Protein AF-A0A946FWG5-F1 (afdb_monomer_lite)

Radius of gyration: 15.07 Å; chains: 1; bounding box: 50×34×35 Å

Foldseek 3Di:
DDDPPPPPPPDVPVPDPLQAPDPAAAEDDDLVSCLVPVLVVVLVLLVVCVVDVPSVVVCQVCVQVSNVVSRYHDDPQKDWHWDDDPPDFIKIWIWGHDDPDTDTSDIHTDDDDDDD

Secondary structure (DSSP, 8-state):
------------GGG-----SSSS-EE--SHHHHHHHHHHHHHHHHHHHHH-HHHHHHHHH-HHHHHHHTTEE--TTEEEEEE--TTSPPEEEEEEEETTEEEEEEEEE-------

pLDDT: mean 76.87, std 16.0, range [36.38, 91.62]

Structure (mmCIF, N/CA/C/O backbone):
data_AF-A0A946FWG5-F1
#
_entry.id   AF-A0A946FWG5-F1
#
loop_
_atom_site.group_PDB
_atom_site.id
_atom_site.type_symbol
_atom_site.label_atom_id
_atom_site.label_alt_id
_atom_site.label_comp_id
_atom_site.label_asym_id
_atom_site.label_entity_id
_atom_site.label_seq_id
_atom_site.pdbx_PDB_ins_code
_atom_site.Cartn_x
_atom_site.Cartn_y
_atom_site.Cartn_z
_atom_site.occupancy
_atom_site.B_iso_or_equiv
_atom_site.auth_seq_id
_atom_site.auth_comp_id
_atom_site.auth_asym_id
_atom_site.auth_atom_id
_atom_site.pdbx_PDB_model_num
ATOM 1 N N . MET A 1 1 ? -20.289 18.379 -19.337 1.00 46.38 1 MET A N 1
ATOM 2 C CA . MET A 1 1 ? -20.149 17.298 -18.335 1.00 46.38 1 MET A CA 1
ATOM 3 C C . MET A 1 1 ? -19.808 15.998 -19.049 1.00 46.38 1 MET A C 1
ATOM 5 O O . MET A 1 1 ? -20.660 15.484 -19.756 1.00 46.38 1 MET A O 1
ATOM 9 N N . ARG A 1 2 ? -18.582 15.483 -18.923 1.00 36.38 2 ARG A N 1
ATOM 10 C CA . ARG A 1 2 ? -18.234 14.117 -19.351 1.00 36.38 2 ARG A CA 1
ATOM 11 C C . ARG A 1 2 ? -17.236 13.554 -18.344 1.00 36.38 2 ARG A C 1
ATOM 13 O O . ARG A 1 2 ? -16.058 13.889 -18.383 1.00 36.38 2 ARG A O 1
ATOM 20 N N . GLY A 1 3 ? -17.749 12.781 -17.389 1.00 36.81 3 GLY A N 1
ATOM 21 C CA . GLY A 1 3 ? -16.931 12.028 -16.446 1.00 36.81 3 GLY A CA 1
ATOM 22 C C . GLY A 1 3 ? -16.179 10.935 -17.196 1.00 36.81 3 GLY A C 1
ATOM 23 O O . GLY A 1 3 ? -16.795 10.117 -17.877 1.00 36.81 3 GLY A O 1
ATOM 24 N N . LEU A 1 4 ? -14.850 10.940 -17.099 1.00 40.25 4 LEU A N 1
ATOM 25 C CA . LEU A 1 4 ? -14.021 9.835 -17.564 1.00 40.25 4 LEU A CA 1
ATOM 26 C C . LEU A 1 4 ? -14.230 8.652 -16.615 1.00 40.25 4 LEU A C 1
ATOM 28 O O . LEU A 1 4 ? -13.626 8.574 -15.547 1.00 40.25 4 LEU A O 1
ATOM 32 N N . THR A 1 5 ? -15.095 7.720 -16.998 1.00 47.22 5 THR A N 1
ATOM 33 C CA . THR A 1 5 ? -15.208 6.424 -16.331 1.00 47.22 5 THR A CA 1
ATOM 34 C C . THR A 1 5 ? -13.955 5.613 -16.669 1.00 47.22 5 THR A C 1
ATOM 36 O O . THR A 1 5 ? -13.817 5.092 -17.778 1.00 47.22 5 THR A O 1
ATOM 39 N N . LYS A 1 6 ? -13.002 5.537 -15.732 1.00 46.19 6 LYS A N 1
ATOM 40 C CA . LYS A 1 6 ? -11.810 4.685 -15.845 1.00 46.19 6 LYS A CA 1
ATOM 41 C C . LYS A 1 6 ? -12.286 3.227 -15.889 1.00 46.19 6 LYS A C 1
ATOM 43 O O . LYS A 1 6 ? -12.682 2.662 -14.873 1.00 46.19 6 LYS A O 1
ATOM 48 N N . LYS A 1 7 ? -12.341 2.648 -17.093 1.00 41.59 7 LYS A N 1
ATOM 49 C CA . LYS A 1 7 ? -12.684 1.239 -17.333 1.00 41.59 7 LYS A CA 1
ATOM 50 C C . LYS A 1 7 ? -11.752 0.373 -16.476 1.00 41.59 7 LYS A C 1
ATOM 52 O O . LYS A 1 7 ? -10.555 0.336 -16.752 1.00 41.59 7 LYS A O 1
ATOM 57 N N . LYS A 1 8 ? -12.299 -0.313 -15.464 1.00 44.75 8 LYS A N 1
ATOM 58 C CA . LYS A 1 8 ? -11.621 -1.396 -14.738 1.00 44.75 8 LYS A CA 1
ATOM 59 C C . LYS A 1 8 ? -11.189 -2.434 -15.771 1.00 44.75 8 LYS A C 1
ATOM 61 O O . LYS A 1 8 ? -12.018 -3.186 -16.284 1.00 44.75 8 LYS A O 1
ATOM 66 N N . LYS A 1 9 ? -9.909 -2.423 -16.139 1.00 45.25 9 LYS A N 1
ATOM 67 C CA . LYS A 1 9 ? -9.325 -3.477 -16.958 1.00 45.25 9 LYS A CA 1
ATOM 68 C C . LYS A 1 9 ? -9.222 -4.702 -16.057 1.00 45.25 9 LYS A C 1
ATOM 70 O O . LYS A 1 9 ? -8.386 -4.748 -15.164 1.00 45.25 9 LYS A O 1
ATOM 75 N N . ASN A 1 10 ? -10.111 -5.661 -16.283 1.00 43.94 10 ASN A N 1
ATOM 76 C CA . ASN A 1 10 ? -10.037 -7.006 -15.728 1.00 43.94 10 ASN A CA 1
ATOM 77 C C . ASN A 1 10 ? -8.878 -7.730 -16.444 1.00 43.94 10 ASN A C 1
ATOM 79 O O . ASN A 1 10 ? -9.082 -8.539 -17.342 1.00 43.94 10 ASN A O 1
ATOM 83 N N . ILE A 1 11 ? -7.646 -7.286 -16.178 1.00 46.56 11 ILE A N 1
ATOM 84 C CA . ILE A 1 11 ? -6.441 -7.989 -16.612 1.00 46.56 11 ILE A CA 1
ATOM 85 C C . ILE A 1 11 ? -6.360 -9.195 -15.694 1.00 46.56 11 ILE A C 1
ATOM 87 O O . ILE A 1 11 ? -6.465 -9.041 -14.482 1.00 46.56 11 ILE A O 1
ATOM 91 N N . ALA A 1 12 ? -6.240 -10.386 -16.271 1.00 44.59 12 ALA A N 1
ATOM 92 C CA . ALA A 1 12 ? -6.019 -11.612 -15.530 1.00 44.59 12 ALA A CA 1
ATOM 93 C C . ALA A 1 12 ? -4.722 -11.469 -14.721 1.00 44.59 12 ALA A C 1
ATOM 95 O O . ALA A 1 12 ? -3.627 -11.740 -15.199 1.00 44.59 12 ALA A O 1
ATOM 96 N N . LEU A 1 13 ? -4.852 -11.001 -13.483 1.00 50.28 13 LEU A N 1
ATOM 97 C CA . LEU A 1 13 ? -3.769 -10.845 -12.519 1.00 50.28 13 LEU A CA 1
ATOM 98 C C . LEU A 1 13 ? -3.290 -12.220 -11.985 1.00 50.28 13 LEU A C 1
ATOM 100 O O . LEU A 1 13 ? -2.619 -12.282 -10.964 1.00 50.28 13 LEU A O 1
ATOM 104 N N . LEU A 1 14 ? -3.699 -13.330 -12.607 1.00 46.06 14 LEU A N 1
ATOM 105 C CA . LEU A 1 14 ? -3.503 -14.701 -12.120 1.00 46.06 14 LEU A CA 1
ATOM 106 C C . LEU A 1 14 ? -2.092 -15.249 -12.389 1.00 46.06 14 LEU A C 1
ATOM 108 O O . LEU A 1 14 ? -1.713 -16.220 -11.753 1.00 46.06 14 LEU A O 1
ATOM 112 N N . ASP A 1 15 ? -1.321 -14.603 -13.268 1.00 42.19 15 ASP A N 1
ATOM 113 C CA . ASP A 1 15 ? 0.039 -15.017 -13.662 1.00 42.19 15 ASP A CA 1
ATOM 114 C C . ASP A 1 15 ? 1.142 -14.077 -13.147 1.00 42.19 15 ASP A C 1
ATOM 116 O O . ASP A 1 15 ? 2.302 -14.176 -13.551 1.00 42.19 15 ASP A O 1
ATOM 120 N N . TYR A 1 16 ? 0.807 -13.109 -12.287 1.00 49.88 16 TYR A N 1
ATOM 121 C CA . TYR A 1 16 ? 1.861 -12.308 -11.681 1.00 49.88 16 TYR A CA 1
ATOM 122 C C . TYR A 1 16 ? 2.546 -13.143 -10.602 1.00 49.88 16 TYR A C 1
ATOM 124 O O . TYR A 1 16 ? 1.953 -13.417 -9.559 1.00 49.88 16 TYR A O 1
ATOM 132 N N . ASP A 1 17 ? 3.818 -13.456 -10.830 1.00 50.69 17 ASP A N 1
ATOM 133 C CA . ASP A 1 17 ? 4.768 -13.835 -9.787 1.00 50.69 17 ASP A CA 1
ATOM 134 C C . ASP A 1 17 ? 4.994 -12.624 -8.857 1.00 50.69 17 ASP A C 1
ATOM 136 O O . ASP A 1 17 ? 6.002 -11.909 -8.887 1.00 50.69 17 ASP A O 1
ATOM 140 N N . LEU A 1 18 ? 3.958 -12.301 -8.079 1.00 55.69 18 LEU A N 1
ATOM 141 C CA . LEU A 1 18 ? 4.002 -11.370 -6.963 1.00 55.69 18 LEU A CA 1
ATOM 142 C C . LEU A 1 18 ? 4.670 -12.123 -5.824 1.00 55.69 18 LEU A C 1
ATOM 144 O O . LEU A 1 18 ? 4.002 -12.505 -4.867 1.00 55.69 18 LEU A O 1
ATOM 148 N N . THR A 1 19 ? 5.975 -12.378 -5.968 1.00 61.44 19 THR A N 1
ATOM 149 C CA . THR A 1 19 ? 6.833 -12.836 -4.876 1.00 61.44 19 THR A CA 1
ATOM 150 C C . THR A 1 19 ? 6.392 -12.132 -3.603 1.00 61.44 19 THR A C 1
ATOM 152 O O . THR A 1 19 ? 6.363 -10.895 -3.553 1.00 61.44 19 THR A O 1
ATOM 155 N N . ARG A 1 20 ? 5.921 -12.937 -2.646 1.00 68.88 20 ARG A N 1
ATOM 156 C CA . ARG A 1 20 ? 5.412 -12.447 -1.371 1.00 68.88 20 ARG A CA 1
ATOM 157 C C . ARG A 1 20 ? 6.488 -11.593 -0.707 1.00 68.88 20 ARG A C 1
ATOM 159 O O . ARG A 1 20 ? 7.677 -11.850 -0.892 1.00 68.88 20 ARG A O 1
ATOM 166 N N . PHE A 1 21 ? 6.067 -10.577 0.042 1.00 69.38 21 PHE A N 1
ATOM 167 C CA . PHE A 1 21 ? 7.019 -9.771 0.815 1.00 69.38 21 PHE A CA 1
ATOM 168 C C . PHE A 1 21 ? 7.638 -10.576 1.966 1.00 69.38 21 PHE A C 1
ATOM 170 O O . PHE A 1 21 ? 8.753 -10.277 2.376 1.00 69.38 21 PHE A O 1
ATOM 177 N N . ASP A 1 22 ? 6.935 -11.605 2.442 1.00 67.38 22 ASP A N 1
ATOM 178 C CA . ASP A 1 22 ? 7.378 -12.518 3.492 1.00 67.38 22 ASP A CA 1
ATOM 179 C C . ASP A 1 22 ? 6.891 -13.952 3.199 1.00 67.38 22 ASP A C 1
ATOM 181 O O . ASP A 1 22 ? 5.974 -14.158 2.398 1.00 67.38 22 ASP A O 1
ATOM 185 N N . GLU A 1 23 ? 7.505 -14.964 3.820 1.00 70.81 23 GLU A N 1
ATOM 186 C CA . GLU A 1 23 ? 7.055 -16.357 3.685 1.00 70.81 23 GLU A CA 1
ATOM 187 C C . GLU A 1 23 ? 5.662 -16.558 4.308 1.00 70.81 23 GLU A C 1
ATOM 189 O O . GLU A 1 23 ? 4.867 -17.374 3.821 1.00 70.81 23 GLU A O 1
ATOM 194 N N . GLN A 1 24 ? 5.350 -15.776 5.347 1.00 75.88 24 GLN A N 1
ATOM 195 C CA . GLN A 1 24 ? 4.079 -15.798 6.062 1.00 75.88 24 GLN A CA 1
ATOM 196 C C . GLN A 1 24 ? 3.162 -14.638 5.657 1.00 75.88 24 GLN A C 1
ATOM 198 O O . GLN A 1 24 ? 3.601 -13.570 5.231 1.00 75.88 24 GLN A O 1
ATOM 203 N N . ASP A 1 25 ? 1.855 -14.846 5.816 1.00 84.12 25 ASP A N 1
ATOM 204 C CA . ASP A 1 25 ? 0.869 -13.795 5.582 1.00 84.12 25 ASP A CA 1
ATOM 205 C C . ASP A 1 25 ? 0.936 -12.754 6.718 1.00 84.12 25 ASP A C 1
ATOM 207 O O . ASP A 1 25 ? 0.825 -13.081 7.901 1.00 84.12 25 ASP A O 1
ATOM 211 N N . ILE A 1 26 ? 1.085 -11.480 6.356 1.00 84.94 26 ILE A N 1
ATOM 212 C CA . ILE A 1 26 ? 1.139 -10.347 7.280 1.00 84.94 26 ILE A CA 1
ATOM 213 C C . ILE A 1 26 ? -0.263 -9.748 7.389 1.00 84.94 26 ILE A C 1
ATOM 215 O O . ILE A 1 26 ? -0.742 -9.057 6.486 1.00 84.94 26 ILE A O 1
ATOM 219 N N . ILE A 1 27 ? -0.928 -9.987 8.517 1.00 87.88 27 ILE A N 1
ATOM 220 C CA . ILE A 1 27 ? -2.267 -9.461 8.795 1.00 87.88 27 ILE A CA 1
ATOM 221 C C . ILE A 1 27 ? -2.136 -8.258 9.728 1.00 87.88 27 ILE A C 1
ATOM 223 O O . ILE A 1 27 ? -1.749 -8.393 10.886 1.00 87.88 27 ILE A O 1
ATOM 227 N N . LEU A 1 28 ? -2.463 -7.068 9.221 1.00 88.25 28 LEU A N 1
ATOM 228 C CA . LEU A 1 28 ? -2.434 -5.836 10.006 1.00 88.25 28 LEU A CA 1
ATOM 229 C C . LEU A 1 28 ? -3.856 -5.504 10.463 1.00 88.25 28 LEU A C 1
ATOM 231 O O . LEU A 1 28 ? -4.726 -5.215 9.642 1.00 88.25 28 LEU A O 1
ATOM 235 N N . GLU A 1 29 ? -4.101 -5.524 11.771 1.00 86.19 29 GLU A N 1
ATOM 236 C CA . GLU A 1 29 ? -5.444 -5.323 12.338 1.00 86.19 29 GLU A CA 1
ATOM 237 C C . GLU A 1 29 ? -5.590 -3.969 13.042 1.00 86.19 29 GLU A C 1
ATOM 239 O O . GLU A 1 29 ? -6.682 -3.393 13.082 1.00 86.19 29 GLU A O 1
ATOM 244 N N . SER A 1 30 ? -4.486 -3.427 13.564 1.00 84.25 30 SER A N 1
ATOM 245 C CA . SER A 1 30 ? -4.471 -2.191 14.353 1.00 84.25 30 SER A CA 1
ATOM 246 C C . SER A 1 30 ? -3.701 -1.052 13.682 1.00 84.25 30 SER A C 1
ATOM 248 O O . SER A 1 30 ? -2.773 -1.265 12.905 1.00 84.25 30 SER A O 1
ATOM 250 N N . GLU A 1 31 ? -4.057 0.191 14.027 1.00 84.12 31 GLU A N 1
ATOM 251 C CA . GLU A 1 31 ? -3.329 1.389 13.578 1.00 84.12 31 GLU A CA 1
ATOM 252 C C . GLU A 1 31 ? -1.847 1.350 13.976 1.00 84.12 31 GLU A C 1
ATOM 254 O O . GLU A 1 31 ? -1.008 1.782 13.191 1.00 84.12 31 GLU A O 1
ATOM 259 N N . ALA A 1 32 ? -1.527 0.800 15.153 1.00 84.56 32 ALA A N 1
ATOM 260 C CA . ALA A 1 32 ? -0.155 0.664 15.636 1.00 84.56 32 ALA A CA 1
ATOM 261 C C . ALA A 1 32 ? 0.670 -0.266 14.733 1.00 84.56 32 ALA A C 1
ATOM 263 O O . ALA A 1 32 ? 1.701 0.151 14.218 1.00 84.56 32 ALA A O 1
ATOM 264 N N . GLN A 1 33 ? 0.158 -1.466 14.435 1.00 86.25 33 GLN A N 1
ATOM 265 C CA . GLN A 1 33 ? 0.807 -2.402 13.507 1.00 86.25 33 GLN A CA 1
ATOM 266 C C . GLN A 1 33 ? 0.962 -1.803 12.105 1.00 86.25 33 GLN A C 1
ATOM 268 O O . GLN A 1 33 ? 1.978 -1.993 11.444 1.00 86.25 33 GLN A O 1
ATOM 273 N N . ILE A 1 34 ? -0.034 -1.048 11.640 1.00 87.25 34 ILE A N 1
ATOM 274 C CA . ILE A 1 34 ? 0.048 -0.365 10.348 1.00 87.25 34 ILE A CA 1
ATOM 275 C C . ILE A 1 34 ? 1.179 0.660 10.348 1.00 87.25 34 ILE A C 1
ATOM 277 O O . ILE A 1 34 ? 1.916 0.739 9.376 1.00 87.25 34 ILE A O 1
ATOM 281 N N . GLN A 1 35 ? 1.327 1.451 11.406 1.00 84.56 35 GLN A N 1
ATOM 282 C CA . GLN A 1 35 ? 2.402 2.440 11.487 1.00 84.56 35 GLN A CA 1
ATOM 283 C C . GLN A 1 35 ? 3.783 1.800 11.664 1.00 84.56 35 GLN A C 1
ATOM 285 O O . GLN A 1 35 ? 4.765 2.382 11.216 1.00 84.56 35 GLN A O 1
ATOM 290 N N . GLU A 1 36 ? 3.851 0.620 12.275 1.00 84.50 36 GLU A N 1
ATOM 291 C CA . GLU A 1 36 ? 5.093 -0.107 12.536 1.00 84.50 36 GLU A CA 1
ATOM 292 C C . GLU A 1 36 ? 5.591 -0.887 11.307 1.00 84.50 36 GLU A C 1
ATOM 294 O O . GLU A 1 36 ? 6.728 -0.702 10.882 1.00 84.50 36 GLU A O 1
ATOM 299 N N . PHE A 1 37 ? 4.734 -1.706 10.686 1.00 85.56 37 PHE A N 1
ATOM 300 C CA . PHE A 1 37 ? 5.140 -2.656 9.639 1.00 85.56 37 PHE A CA 1
ATOM 301 C C . PHE A 1 37 ? 4.891 -2.155 8.214 1.00 85.56 37 PHE A C 1
ATOM 303 O O . PHE A 1 37 ? 5.669 -2.434 7.301 1.00 85.56 37 PHE A O 1
ATOM 310 N N . LEU A 1 38 ? 3.805 -1.403 7.990 1.00 86.75 38 LEU A N 1
ATOM 311 C CA . LEU A 1 38 ? 3.427 -0.993 6.635 1.00 86.75 38 LEU A CA 1
ATOM 312 C C . LEU A 1 38 ? 4.464 -0.082 5.951 1.00 86.75 38 LEU A C 1
ATOM 314 O O . LEU A 1 38 ? 4.614 -0.217 4.736 1.00 86.75 38 LEU A O 1
ATOM 318 N N . PRO A 1 39 ? 5.188 0.825 6.643 1.00 87.38 39 PRO A N 1
ATOM 319 C CA . PRO A 1 39 ? 6.224 1.631 6.000 1.00 87.38 39 PRO A CA 1
ATOM 320 C C . PRO A 1 39 ? 7.333 0.798 5.355 1.00 87.38 39 PRO A C 1
ATOM 322 O O . PRO A 1 39 ? 7.754 1.134 4.249 1.00 87.38 39 PRO A O 1
ATOM 325 N N . ASP A 1 40 ? 7.773 -0.285 6.000 1.00 85.31 40 ASP A N 1
ATOM 326 C CA . ASP A 1 40 ? 8.832 -1.148 5.467 1.00 85.31 40 ASP A CA 1
ATOM 327 C C . ASP A 1 40 ? 8.352 -1.900 4.217 1.00 85.31 40 ASP A C 1
ATOM 329 O O . ASP A 1 40 ? 8.941 -1.777 3.141 1.00 85.31 40 ASP A O 1
ATOM 333 N N . ILE A 1 41 ? 7.181 -2.539 4.313 1.00 86.69 41 ILE A N 1
ATOM 334 C CA . ILE A 1 41 ? 6.518 -3.243 3.203 1.00 86.69 41 ILE A CA 1
ATOM 335 C C . ILE A 1 41 ? 6.305 -2.306 2.006 1.00 86.69 41 ILE A C 1
ATOM 337 O O . ILE A 1 41 ? 6.607 -2.643 0.859 1.00 86.69 41 ILE A O 1
ATOM 341 N N . LEU A 1 42 ? 5.789 -1.098 2.254 1.00 88.00 42 LEU A N 1
ATOM 342 C CA . LEU A 1 42 ? 5.591 -0.099 1.206 1.00 88.00 42 LEU A CA 1
ATOM 343 C C . LEU A 1 42 ? 6.920 0.400 0.631 1.00 88.00 42 LEU A C 1
ATOM 345 O O . LEU A 1 42 ? 6.968 0.733 -0.553 1.00 88.00 42 LEU A O 1
ATOM 349 N N . GLY A 1 43 ? 7.988 0.437 1.429 1.00 86.19 43 GLY A N 1
ATOM 350 C CA . GLY A 1 43 ? 9.346 0.725 0.974 1.00 86.19 43 GLY A CA 1
ATOM 351 C C . GLY A 1 43 ? 9.841 -0.317 -0.028 1.00 86.19 43 GLY A C 1
ATOM 352 O O . GLY A 1 43 ? 10.295 0.045 -1.117 1.00 86.19 43 GLY A O 1
ATOM 353 N N . GLN A 1 44 ? 9.662 -1.601 0.285 1.00 84.88 44 GLN A N 1
ATOM 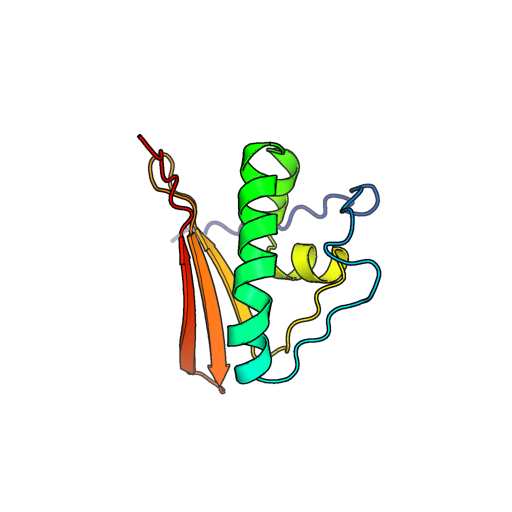354 C CA . GLN A 1 44 ? 9.993 -2.710 -0.615 1.00 84.88 44 GLN A CA 1
ATOM 355 C C . GLN A 1 44 ? 9.149 -2.668 -1.899 1.00 84.88 44 GLN A C 1
ATOM 357 O O . GLN A 1 44 ? 9.685 -2.761 -3.008 1.00 84.88 44 GLN A O 1
ATOM 362 N N . ALA A 1 45 ? 7.836 -2.443 -1.772 1.00 86.00 45 ALA A N 1
ATOM 363 C CA . ALA A 1 45 ? 6.937 -2.284 -2.913 1.00 86.00 45 ALA A CA 1
ATOM 364 C C . ALA A 1 45 ? 7.372 -1.114 -3.811 1.00 86.00 45 ALA A C 1
ATOM 366 O O . ALA A 1 45 ? 7.460 -1.260 -5.030 1.00 86.00 45 ALA A O 1
ATOM 367 N N . LEU A 1 46 ? 7.709 0.038 -3.220 1.00 84.69 46 LEU A N 1
ATOM 368 C CA . LEU A 1 46 ? 8.209 1.201 -3.951 1.00 84.69 46 LEU A CA 1
ATOM 369 C C . LEU A 1 46 ? 9.522 0.901 -4.680 1.00 84.69 46 LEU A C 1
ATOM 371 O O . LEU A 1 46 ? 9.646 1.261 -5.850 1.00 84.69 46 LEU A O 1
ATOM 375 N N . ALA A 1 47 ? 10.476 0.227 -4.036 1.00 84.06 47 ALA A N 1
ATOM 376 C CA . ALA A 1 47 ? 11.720 -0.179 -4.684 1.00 84.06 47 ALA A CA 1
ATOM 377 C C . ALA A 1 47 ? 11.450 -1.113 -5.878 1.00 84.06 47 ALA A C 1
ATOM 379 O O . ALA A 1 47 ? 11.994 -0.912 -6.966 1.00 84.06 47 ALA A O 1
ATOM 380 N N . ARG A 1 48 ? 10.524 -2.071 -5.733 1.00 82.94 48 ARG A N 1
ATOM 381 C CA . ARG A 1 48 ? 10.120 -2.975 -6.821 1.00 82.94 48 ARG A CA 1
ATOM 382 C C . ARG A 1 48 ? 9.515 -2.229 -8.010 1.00 82.94 48 ARG A C 1
ATOM 384 O O . ARG A 1 48 ? 9.805 -2.577 -9.153 1.00 82.94 48 ARG A O 1
ATOM 391 N N . THR A 1 49 ? 8.756 -1.155 -7.768 1.00 84.12 49 THR A N 1
ATOM 392 C CA . THR A 1 49 ? 8.183 -0.329 -8.852 1.00 84.12 49 THR A CA 1
ATOM 393 C C . THR A 1 49 ? 9.235 0.339 -9.747 1.00 84.12 49 THR A C 1
ATOM 395 O O . THR A 1 49 ? 8.909 0.753 -10.861 1.00 84.12 49 THR A O 1
ATOM 398 N N . TRP A 1 50 ? 10.486 0.473 -9.289 1.00 80.75 50 TRP A N 1
ATOM 399 C CA . TRP A 1 50 ? 11.568 1.051 -10.093 1.00 80.75 50 TRP A CA 1
ATOM 400 C C . TRP A 1 50 ? 12.136 0.069 -11.111 1.00 80.75 50 TRP A C 1
ATOM 402 O O . TRP A 1 50 ? 12.501 0.473 -12.214 1.00 80.75 50 TRP A O 1
ATOM 412 N N . VAL A 1 51 ? 12.206 -1.207 -10.740 1.00 80.31 51 VAL A N 1
ATOM 413 C CA . VAL A 1 51 ? 12.777 -2.267 -11.579 1.00 80.31 51 VAL A CA 1
ATOM 414 C C . VAL A 1 51 ? 11.701 -2.879 -12.476 1.00 80.31 51 VAL A C 1
ATOM 416 O O . VAL A 1 51 ? 11.961 -3.192 -13.637 1.00 80.31 51 VAL A O 1
ATOM 419 N N . ASP A 1 52 ? 10.469 -2.982 -11.972 1.00 84.19 52 ASP A N 1
ATOM 420 C CA . ASP A 1 52 ? 9.350 -3.601 -12.672 1.00 84.19 52 ASP A CA 1
ATOM 421 C C . ASP A 1 52 ? 8.249 -2.580 -13.008 1.00 84.19 52 ASP A C 1
ATOM 423 O O . ASP A 1 52 ? 7.403 -2.210 -12.187 1.00 84.19 52 ASP A O 1
ATOM 427 N N . LYS A 1 53 ? 8.232 -2.152 -14.276 1.00 82.12 53 LYS A N 1
ATOM 428 C CA . LYS A 1 53 ? 7.209 -1.240 -14.811 1.00 82.12 53 LYS A CA 1
ATOM 429 C C . LYS A 1 53 ? 5.804 -1.855 -14.814 1.00 82.12 53 LYS A C 1
ATOM 431 O O . LYS A 1 53 ? 4.834 -1.116 -14.679 1.00 82.12 53 LYS A O 1
ATOM 436 N N . ARG A 1 54 ? 5.676 -3.181 -14.948 1.00 83.12 54 ARG A N 1
ATOM 437 C CA . ARG A 1 54 ? 4.369 -3.860 -14.936 1.00 83.12 54 ARG A CA 1
ATOM 438 C C . ARG A 1 54 ? 3.802 -3.911 -13.526 1.00 83.12 54 ARG A C 1
ATOM 440 O O . ARG A 1 54 ? 2.601 -3.705 -13.355 1.00 83.12 54 ARG A O 1
ATOM 447 N N . PHE A 1 55 ? 4.656 -4.163 -12.533 1.00 85.38 55 PHE A N 1
ATOM 448 C CA . PHE A 1 55 ? 4.284 -4.033 -11.125 1.00 85.38 55 PHE A CA 1
ATOM 449 C C . PHE A 1 55 ? 3.870 -2.596 -10.815 1.00 85.38 55 PHE A C 1
ATOM 451 O O . PHE A 1 55 ? 2.838 -2.383 -10.192 1.00 85.38 55 PHE A O 1
ATOM 458 N N . LEU A 1 56 ? 4.623 -1.607 -11.305 1.00 85.19 56 LEU A N 1
ATOM 459 C CA . LEU A 1 56 ? 4.281 -0.197 -11.134 1.00 85.19 56 LEU A CA 1
ATOM 460 C C . LEU A 1 56 ? 2.883 0.142 -11.665 1.00 85.19 56 LEU A C 1
ATOM 462 O O . LEU A 1 56 ? 2.119 0.786 -10.950 1.00 85.19 56 LEU A O 1
ATOM 466 N N . ASP A 1 57 ? 2.536 -0.285 -12.880 1.00 86.50 57 ASP A N 1
ATOM 467 C CA . ASP A 1 57 ? 1.211 -0.019 -13.455 1.00 86.50 57 ASP A CA 1
ATOM 468 C C . ASP A 1 57 ? 0.087 -0.699 -12.653 1.00 86.50 57 ASP A C 1
ATOM 470 O O . ASP A 1 57 ? -0.955 -0.089 -12.398 1.00 86.50 57 ASP A O 1
ATOM 474 N N . ALA A 1 58 ? 0.310 -1.938 -12.201 1.00 86.62 58 ALA A N 1
ATOM 475 C CA . ALA A 1 58 ? -0.655 -2.677 -11.390 1.00 86.62 58 ALA A CA 1
ATOM 476 C C . ALA A 1 58 ? -0.827 -2.062 -9.988 1.00 86.62 58 ALA A C 1
ATOM 478 O O . ALA A 1 58 ? -1.951 -1.856 -9.527 1.00 86.62 58 ALA A O 1
ATOM 479 N N . PHE A 1 59 ? 0.281 -1.695 -9.338 1.00 87.75 59 PHE A N 1
ATOM 480 C CA . PHE A 1 59 ? 0.300 -1.046 -8.026 1.00 87.75 59 PHE A CA 1
ATOM 481 C C . PHE A 1 59 ? -0.288 0.367 -8.076 1.00 87.75 59 PHE A C 1
ATOM 483 O O . PHE A 1 59 ? -0.933 0.801 -7.127 1.00 87.75 59 PHE A O 1
ATOM 490 N N . TYR A 1 60 ? -0.120 1.079 -9.194 1.00 86.19 60 TYR A N 1
ATOM 491 C CA . TYR A 1 60 ? -0.747 2.380 -9.415 1.00 86.19 60 TYR A CA 1
ATOM 492 C C . TYR A 1 60 ? -2.274 2.270 -9.513 1.00 86.19 60 TYR A C 1
ATOM 494 O O . TYR A 1 60 ? -2.988 3.128 -8.994 1.00 86.19 60 TYR A O 1
ATOM 502 N N . ASP A 1 61 ? -2.790 1.243 -10.193 1.00 87.19 61 ASP A N 1
ATOM 503 C CA . ASP A 1 61 ? -4.235 1.081 -10.372 1.00 87.19 61 ASP A CA 1
ATOM 504 C C . ASP A 1 61 ? -4.918 0.518 -9.119 1.00 87.19 61 ASP A C 1
ATOM 506 O O . ASP A 1 61 ? -5.987 0.997 -8.736 1.00 87.19 61 ASP A O 1
ATOM 510 N N . GLN A 1 62 ? -4.315 -0.496 -8.485 1.00 87.31 62 GLN A N 1
ATOM 511 C CA . GLN A 1 62 ? -4.935 -1.273 -7.404 1.00 87.31 62 GLN A CA 1
ATOM 512 C C . GLN A 1 62 ? -3.920 -1.620 -6.293 1.00 87.31 62 GLN A C 1
ATOM 514 O O . GLN A 1 62 ? -3.644 -2.794 -6.049 1.00 87.31 62 GLN A O 1
ATOM 519 N N . PRO A 1 63 ? -3.381 -0.622 -5.561 1.00 89.44 63 PRO A N 1
ATOM 520 C CA . PRO A 1 63 ? -2.301 -0.838 -4.589 1.00 89.44 63 PRO A CA 1
ATOM 521 C C . PRO A 1 63 ? -2.691 -1.807 -3.469 1.00 89.44 63 PRO A C 1
ATOM 523 O O . PRO A 1 63 ? -1.893 -2.652 -3.080 1.00 89.44 63 PRO A O 1
ATOM 526 N N . LYS A 1 64 ? -3.934 -1.726 -2.973 1.00 88.62 64 LYS A N 1
ATOM 527 C CA . LYS A 1 64 ? -4.424 -2.618 -1.914 1.00 88.62 64 LYS A CA 1
ATOM 528 C C . LYS A 1 64 ? -4.486 -4.078 -2.368 1.00 88.62 64 LYS A C 1
ATOM 530 O O . LYS A 1 64 ? -4.058 -4.950 -1.628 1.00 88.62 64 LYS A O 1
ATOM 535 N N . GLU A 1 65 ? -4.977 -4.333 -3.579 1.00 88.06 65 GLU A N 1
ATOM 536 C CA . GLU A 1 65 ? -5.089 -5.701 -4.095 1.00 88.06 65 GLU A CA 1
ATOM 537 C C . GLU A 1 65 ? -3.705 -6.314 -4.345 1.00 88.06 65 GLU A C 1
ATOM 539 O O . GLU A 1 65 ? -3.486 -7.493 -4.082 1.00 88.06 65 GLU A O 1
ATOM 544 N N . ILE A 1 66 ? -2.745 -5.507 -4.803 1.00 88.50 66 ILE A N 1
ATOM 545 C CA . ILE A 1 66 ? -1.360 -5.958 -4.964 1.00 88.50 66 ILE A CA 1
ATOM 546 C C . ILE A 1 66 ? -0.712 -6.294 -3.616 1.00 88.50 66 ILE A C 1
ATOM 548 O O . ILE A 1 66 ? -0.006 -7.295 -3.536 1.00 88.50 66 ILE A O 1
ATOM 552 N N . LEU A 1 67 ? -0.977 -5.516 -2.559 1.00 88.19 67 LEU A N 1
ATOM 553 C CA . LEU A 1 67 ? -0.517 -5.846 -1.204 1.00 88.19 67 LEU A CA 1
ATOM 554 C C . LEU A 1 67 ? -1.115 -7.170 -0.712 1.00 88.19 67 LEU A C 1
ATOM 556 O O . LEU A 1 67 ? -0.366 -8.034 -0.268 1.00 88.19 67 LEU A O 1
ATOM 560 N N . GLU A 1 68 ? -2.426 -7.370 -0.869 1.00 88.44 68 GLU A N 1
ATOM 561 C CA . GLU A 1 68 ? -3.109 -8.607 -0.452 1.00 88.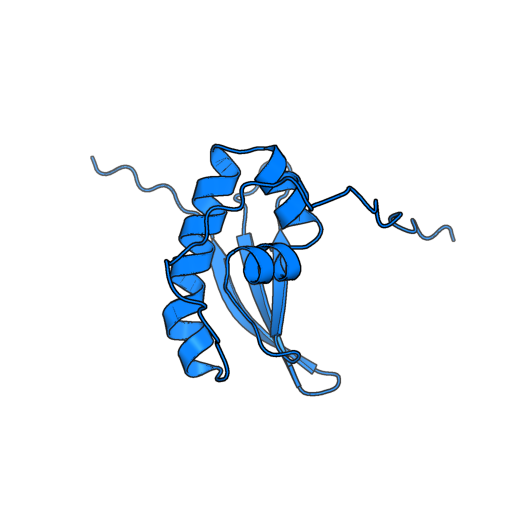44 68 GLU A CA 1
ATOM 562 C C . GLU A 1 68 ? -2.546 -9.838 -1.174 1.00 88.44 68 GLU A C 1
ATOM 564 O O . GLU A 1 68 ? -2.279 -10.863 -0.553 1.00 88.44 68 GLU A O 1
ATOM 569 N N . ARG A 1 69 ? -2.281 -9.726 -2.480 1.00 84.44 69 ARG A N 1
ATOM 570 C CA . ARG A 1 69 ? -1.662 -10.808 -3.265 1.00 84.44 69 ARG A CA 1
ATOM 571 C C . ARG A 1 69 ? -0.227 -11.113 -2.849 1.00 84.44 69 ARG A C 1
ATOM 573 O O . ARG A 1 69 ? 0.203 -12.254 -2.967 1.00 84.44 69 ARG A O 1
ATOM 580 N N . ALA A 1 70 ? 0.495 -10.110 -2.363 1.00 82.75 70 ALA A N 1
ATOM 581 C CA . ALA A 1 70 ? 1.838 -10.276 -1.827 1.00 82.75 70 ALA A CA 1
ATOM 582 C C . ALA A 1 70 ? 1.849 -10.772 -0.365 1.00 82.75 70 ALA A C 1
ATOM 584 O O . ALA A 1 70 ? 2.915 -10.803 0.249 1.00 82.75 70 ALA A O 1
ATOM 585 N N . GLY A 1 71 ? 0.684 -11.155 0.182 1.00 86.81 71 GLY A N 1
ATOM 586 C CA . GLY A 1 71 ? 0.522 -11.697 1.533 1.00 86.81 71 GLY A CA 1
ATOM 587 C C . GLY A 1 71 ? 0.207 -10.650 2.603 1.00 86.81 71 GLY A C 1
ATOM 588 O O . GLY A 1 71 ? 0.215 -10.981 3.781 1.00 86.81 71 GLY A O 1
ATOM 589 N N . VAL A 1 72 ? -0.062 -9.392 2.236 1.00 89.25 72 VAL A N 1
ATOM 590 C CA . VAL A 1 72 ? -0.252 -8.285 3.189 1.00 89.25 72 VAL A CA 1
ATOM 591 C C . VAL A 1 72 ? -1.714 -7.860 3.236 1.00 89.25 72 VAL A C 1
ATOM 593 O O . VAL A 1 72 ? -2.223 -7.188 2.336 1.00 89.25 72 VAL A O 1
ATOM 596 N N . PHE A 1 73 ? -2.392 -8.202 4.325 1.00 90.75 73 PHE A N 1
ATOM 597 C CA . PHE A 1 73 ? -3.814 -7.942 4.501 1.00 90.75 73 PHE A CA 1
ATOM 598 C C . PHE A 1 73 ? -4.043 -6.691 5.346 1.00 90.75 73 PHE A C 1
ATOM 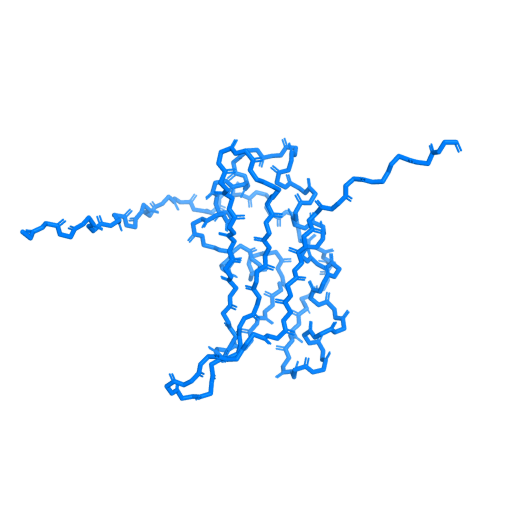600 O O . PHE A 1 73 ? -3.586 -6.585 6.484 1.00 90.75 73 PHE A O 1
ATOM 607 N N . LEU A 1 74 ? -4.783 -5.737 4.774 1.00 90.44 74 LEU A N 1
ATOM 608 C CA . LEU A 1 74 ? -5.116 -4.467 5.415 1.00 90.44 74 LEU A CA 1
ATOM 609 C C . LEU A 1 74 ? -6.590 -4.416 5.832 1.00 90.44 74 LEU A C 1
ATOM 611 O O . LEU A 1 74 ? -7.465 -4.832 5.057 1.00 90.44 74 LEU A O 1
ATOM 615 N N . PRO A 1 75 ? -6.920 -3.775 6.969 1.00 89.56 75 PRO A N 1
ATOM 616 C CA . PRO A 1 75 ? -8.301 -3.644 7.401 1.00 89.56 75 PRO A CA 1
ATOM 617 C C . PRO A 1 75 ? -9.137 -2.896 6.356 1.00 89.56 75 PRO A C 1
ATOM 619 O O . PRO A 1 75 ? -8.648 -2.052 5.598 1.00 89.56 75 PRO A O 1
ATOM 622 N N . LYS A 1 76 ? -10.451 -3.145 6.331 1.00 87.81 76 LYS A N 1
ATOM 623 C CA . LYS A 1 76 ? -11.387 -2.439 5.428 1.00 87.81 76 LYS A CA 1
ATOM 624 C C . LYS A 1 76 ? -11.430 -0.929 5.675 1.00 87.81 76 LYS A C 1
ATOM 626 O O . LYS A 1 76 ? -11.758 -0.168 4.769 1.00 87.81 76 LYS A O 1
ATOM 631 N N . THR A 1 77 ? -11.087 -0.504 6.888 1.00 89.25 77 THR A N 1
ATOM 632 C CA . THR A 1 77 ? -10.967 0.906 7.267 1.00 89.25 77 THR A CA 1
ATOM 633 C C . THR A 1 77 ? -9.733 1.566 6.661 1.00 89.25 77 THR A C 1
ATOM 635 O O . THR A 1 77 ? -9.658 2.785 6.665 1.00 89.25 77 THR A O 1
ATOM 638 N N . ILE A 1 78 ? -8.781 0.815 6.105 1.00 90.69 78 ILE A N 1
ATOM 639 C CA . ILE A 1 78 ? -7.547 1.361 5.542 1.00 90.69 78 ILE A CA 1
ATOM 640 C C . ILE A 1 78 ? -7.626 1.438 4.024 1.00 90.69 78 ILE A C 1
ATOM 642 O O . ILE A 1 78 ? -8.033 0.497 3.337 1.00 90.69 78 ILE A O 1
ATOM 646 N N . SER A 1 79 ? -7.210 2.591 3.511 1.00 89.81 79 SER A N 1
ATOM 647 C CA . SER A 1 79 ? -7.097 2.898 2.094 1.00 89.81 79 SER A CA 1
ATOM 648 C C . SER A 1 79 ? -5.658 3.285 1.790 1.00 89.81 79 SER A C 1
ATOM 650 O O . SER A 1 79 ? -5.071 4.086 2.512 1.00 89.81 79 SER A O 1
ATOM 652 N N . VAL A 1 80 ? -5.107 2.741 0.711 1.00 90.56 80 VAL A N 1
ATOM 653 C CA . VAL A 1 80 ? -3.755 3.048 0.238 1.00 90.56 80 VAL A CA 1
ATOM 654 C C . VAL A 1 80 ? -3.880 3.750 -1.103 1.00 90.56 80 VAL A C 1
ATOM 656 O O . VAL A 1 80 ? -4.575 3.262 -1.992 1.00 90.56 80 VAL A O 1
ATOM 659 N N . GLU A 1 81 ? -3.224 4.894 -1.241 1.00 89.94 81 GLU A N 1
ATOM 660 C CA . GLU A 1 81 ? -3.181 5.662 -2.479 1.00 89.94 81 GLU A CA 1
ATOM 661 C C . GLU A 1 81 ? -1.741 5.799 -2.955 1.00 89.94 81 GLU A C 1
ATOM 663 O O . GLU A 1 81 ? -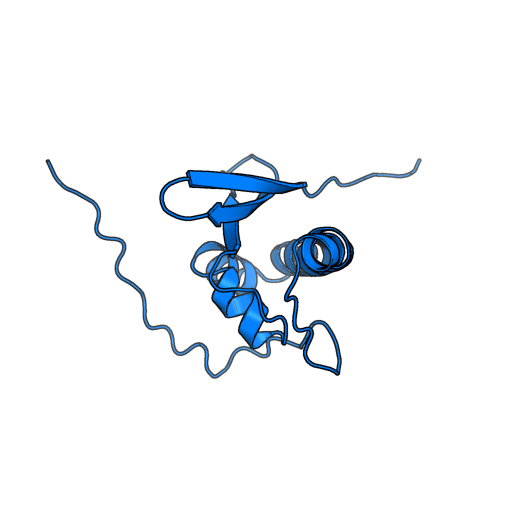0.876 6.310 -2.242 1.00 89.94 81 GLU A O 1
ATOM 668 N N . PHE A 1 82 ? -1.495 5.354 -4.184 1.00 88.25 82 PHE A N 1
ATOM 669 C CA . PHE A 1 82 ? -0.219 5.525 -4.856 1.00 88.25 82 PHE A CA 1
ATOM 670 C C . PHE A 1 82 ? -0.289 6.733 -5.789 1.00 88.25 82 PHE A C 1
ATOM 672 O O . PHE A 1 82 ? -1.135 6.805 -6.680 1.00 88.25 82 PHE A O 1
ATOM 679 N N . ILE A 1 83 ? 0.609 7.696 -5.598 1.00 86.00 83 ILE A N 1
ATOM 680 C CA . ILE A 1 83 ? 0.657 8.922 -6.391 1.00 86.00 83 ILE A CA 1
ATOM 681 C C . ILE A 1 83 ? 2.010 8.996 -7.085 1.00 86.00 83 ILE A C 1
ATOM 683 O O . ILE A 1 83 ? 3.056 9.124 -6.452 1.00 86.00 83 ILE A O 1
ATOM 687 N N . LYS A 1 84 ? 1.967 8.991 -8.414 1.00 78.75 84 LYS A N 1
ATOM 688 C CA . LYS A 1 84 ? 3.106 9.236 -9.298 1.00 78.75 84 LYS A CA 1
ATOM 689 C C . LYS A 1 84 ? 2.695 10.314 -10.291 1.00 78.75 84 LYS A C 1
ATOM 691 O O . LYS A 1 84 ? 1.737 10.116 -11.036 1.00 78.75 84 LYS A O 1
ATOM 696 N N . LYS A 1 85 ? 3.392 11.451 -10.293 1.00 78.12 85 LYS A N 1
ATOM 697 C CA . LYS A 1 85 ? 3.297 12.435 -11.384 1.00 78.12 85 LYS A CA 1
ATOM 698 C C . LYS A 1 85 ? 4.550 12.324 -12.245 1.00 78.12 85 LYS A C 1
ATOM 700 O O . LYS A 1 85 ? 5.599 11.990 -11.708 1.00 78.12 85 LYS A O 1
ATOM 705 N N . ASP A 1 86 ? 4.443 12.628 -13.541 1.00 65.94 86 ASP A N 1
ATOM 706 C CA . ASP A 1 86 ? 5.478 12.470 -14.587 1.00 65.94 86 ASP A CA 1
ATOM 707 C C . ASP A 1 86 ? 6.909 12.901 -14.207 1.00 65.94 86 ASP A C 1
ATOM 709 O O . ASP A 1 86 ? 7.871 12.429 -14.805 1.00 65.94 86 ASP A O 1
ATOM 713 N N . LYS A 1 87 ? 7.066 13.784 -13.212 1.00 66.12 87 LYS A N 1
ATOM 714 C CA . LYS A 1 87 ? 8.362 14.273 -12.712 1.00 66.12 87 LYS A CA 1
ATOM 715 C C . LYS A 1 87 ? 8.490 14.286 -11.184 1.00 66.12 87 LYS A C 1
ATOM 717 O O . LYS A 1 87 ? 9.508 14.732 -10.665 1.00 66.12 87 LYS A O 1
ATOM 722 N N . GLU A 1 88 ? 7.467 13.840 -10.454 1.00 69.94 88 GLU A N 1
ATOM 723 C CA . GLU A 1 88 ? 7.505 13.804 -8.990 1.00 69.94 88 GLU A CA 1
ATOM 724 C C . GLU A 1 88 ? 7.880 12.410 -8.495 1.00 69.94 88 GLU A C 1
ATOM 726 O O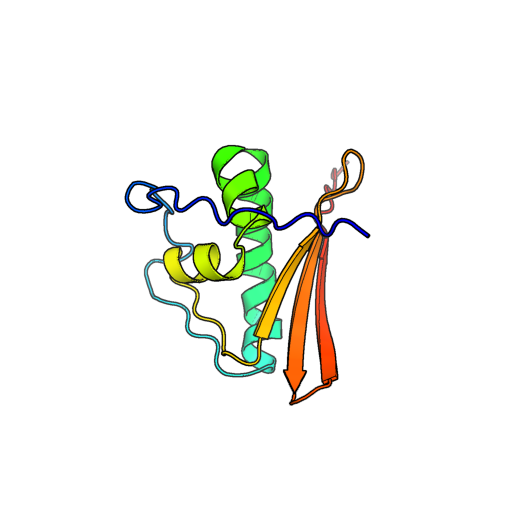 . GLU A 1 88 ? 7.523 11.392 -9.092 1.00 69.94 88 GLU A O 1
ATOM 731 N N . ARG A 1 89 ? 8.578 12.374 -7.357 1.00 74.75 89 ARG A N 1
ATOM 732 C CA . ARG A 1 89 ? 8.904 11.124 -6.673 1.00 74.75 89 ARG A CA 1
ATOM 733 C C . ARG A 1 89 ? 7.604 10.374 -6.356 1.00 74.75 89 ARG A C 1
ATOM 735 O O . ARG A 1 89 ? 6.672 11.004 -5.841 1.00 74.75 89 ARG A O 1
ATOM 742 N N . PRO A 1 90 ? 7.528 9.063 -6.647 1.00 81.00 90 PRO A N 1
ATOM 743 C CA . PRO A 1 90 ? 6.371 8.272 -6.269 1.00 81.00 90 PRO A CA 1
ATOM 744 C C . PRO A 1 90 ? 6.197 8.347 -4.752 1.00 81.00 90 PRO A C 1
ATOM 746 O O . PRO A 1 90 ? 7.166 8.267 -3.988 1.00 81.00 90 PRO A O 1
ATOM 749 N N . LYS A 1 91 ? 4.953 8.545 -4.332 1.00 86.38 91 LYS A N 1
ATOM 750 C CA . LYS A 1 91 ? 4.575 8.617 -2.926 1.00 86.38 91 LYS A CA 1
ATOM 751 C C . LYS A 1 91 ? 3.388 7.709 -2.667 1.00 86.38 91 LYS A C 1
ATOM 753 O O . LYS A 1 91 ? 2.490 7.605 -3.502 1.00 86.38 91 LYS A O 1
ATOM 758 N N . VAL A 1 92 ? 3.386 7.090 -1.498 1.00 88.69 92 VAL A N 1
ATOM 759 C CA . VAL A 1 92 ? 2.267 6.295 -1.005 1.00 88.69 92 VAL A CA 1
ATOM 760 C C . VAL A 1 92 ? 1.672 7.010 0.186 1.00 88.69 92 VAL A C 1
ATOM 762 O O . VAL A 1 92 ? 2.396 7.416 1.093 1.00 88.69 92 VAL A O 1
ATOM 765 N N . ILE A 1 93 ? 0.357 7.180 0.184 1.00 90.44 93 ILE A N 1
ATOM 766 C CA . ILE A 1 93 ? -0.368 7.755 1.309 1.00 90.44 93 ILE A CA 1
ATOM 767 C C . ILE A 1 93 ? -1.342 6.709 1.826 1.00 90.44 93 ILE A C 1
ATOM 769 O O . ILE A 1 93 ? -2.103 6.124 1.056 1.00 90.44 93 ILE A O 1
ATOM 773 N N . VAL A 1 94 ? -1.320 6.476 3.134 1.00 91.38 94 VAL A N 1
ATOM 774 C CA . VAL A 1 94 ? -2.257 5.571 3.795 1.00 91.38 94 VAL A CA 1
ATOM 775 C C . VAL A 1 94 ? -3.241 6.398 4.596 1.00 91.38 94 VAL A C 1
ATOM 777 O O . VAL A 1 94 ? -2.868 7.226 5.431 1.00 91.38 94 VAL A O 1
ATOM 780 N N . TYR A 1 95 ? -4.514 6.152 4.337 1.00 91.62 95 TYR A N 1
ATOM 781 C CA . TYR A 1 95 ? -5.627 6.788 5.007 1.00 91.62 95 TYR A CA 1
ATOM 782 C C . TYR A 1 95 ? -6.394 5.766 5.825 1.00 91.62 95 TYR A C 1
ATOM 784 O O . TYR A 1 95 ? -6.638 4.646 5.380 1.00 91.62 95 TYR A O 1
ATOM 792 N N . GLN A 1 96 ? -6.865 6.198 6.983 1.00 90.19 96 GLN A N 1
ATOM 793 C CA . GLN A 1 96 ? -7.880 5.501 7.741 1.00 90.19 96 GLN A CA 1
ATOM 794 C C . GLN A 1 96 ? -9.233 6.174 7.550 1.00 90.19 96 GLN A C 1
ATOM 796 O O . GLN A 1 96 ? -9.409 7.360 7.822 1.00 90.19 96 GLN A O 1
ATOM 801 N N . LYS A 1 97 ? -10.210 5.393 7.114 1.00 88.19 97 LYS A N 1
ATOM 802 C CA . LYS A 1 97 ? -11.618 5.747 7.019 1.00 88.19 97 LYS A CA 1
ATOM 803 C C . LYS A 1 97 ? -12.313 5.363 8.322 1.00 88.19 97 LYS A C 1
ATOM 805 O O . LYS A 1 97 ? -12.457 4.182 8.635 1.00 88.19 97 LYS A O 1
ATOM 810 N N . LYS A 1 98 ? -12.774 6.373 9.060 1.00 86.19 98 LYS A N 1
ATOM 811 C CA . LYS A 1 98 ? -13.696 6.232 10.195 1.00 86.19 98 LYS A CA 1
ATOM 812 C C . LYS A 1 98 ? -15.014 6.901 9.796 1.00 86.19 98 LYS A C 1
ATOM 814 O O . LYS A 1 98 ? -15.179 8.114 9.918 1.00 86.19 98 LYS A O 1
ATOM 819 N N . GLY A 1 99 ? -15.935 6.111 9.238 1.00 82.69 99 GLY A N 1
ATOM 820 C CA . GLY A 1 99 ? -17.196 6.611 8.680 1.00 82.69 99 GLY A CA 1
ATOM 821 C C . GLY A 1 99 ? -16.975 7.486 7.441 1.00 82.69 99 GLY A C 1
ATOM 822 O O . GLY A 1 99 ? -16.338 7.054 6.483 1.00 82.69 99 GLY A O 1
ATOM 823 N N . SER A 1 100 ? -17.492 8.718 7.460 1.00 79.31 100 SER A N 1
ATOM 824 C CA . SER A 1 100 ? -17.336 9.696 6.368 1.00 79.31 100 SER A CA 1
ATOM 825 C C . SER A 1 100 ? -15.998 10.442 6.378 1.00 79.31 100 SER A C 1
ATOM 827 O O . SER A 1 100 ? -15.685 11.142 5.417 1.00 79.31 100 SER A O 1
ATOM 829 N N . LYS A 1 101 ? -15.205 10.315 7.450 1.00 83.62 101 LYS A N 1
ATOM 830 C CA . LYS A 1 101 ? -13.925 11.014 7.597 1.00 83.62 101 LYS A CA 1
ATOM 831 C C . LYS A 1 101 ? -12.762 10.097 7.233 1.00 83.62 101 LYS A C 1
ATOM 833 O O . LYS A 1 101 ? -12.676 8.965 7.711 1.00 83.62 101 LYS A O 1
ATOM 838 N N . SER A 1 102 ? -11.850 10.614 6.417 1.00 86.88 102 SER A N 1
ATOM 839 C CA . SER A 1 102 ? -10.562 9.997 6.105 1.00 86.88 102 SER A CA 1
ATOM 840 C C . SER A 1 102 ? -9.438 10.762 6.800 1.00 86.88 102 SER A C 1
ATOM 842 O O . SER A 1 102 ? -9.210 11.933 6.496 1.00 86.88 102 SER A O 1
ATOM 844 N N . THR A 1 103 ? -8.719 10.097 7.698 1.00 88.88 103 THR A N 1
ATOM 845 C CA . THR A 1 103 ? -7.537 10.637 8.379 1.00 88.88 103 THR A CA 1
ATOM 846 C C . THR A 1 103 ? -6.286 10.051 7.740 1.00 88.88 103 THR A C 1
ATOM 848 O O . THR A 1 103 ? -6.208 8.842 7.542 1.00 88.88 103 THR A O 1
ATOM 851 N N . ARG A 1 104 ? -5.296 10.881 7.401 1.00 90.75 104 ARG A N 1
ATOM 852 C CA . ARG A 1 104 ? -4.001 10.400 6.895 1.00 90.75 104 ARG A CA 1
ATOM 853 C C . ARG A 1 104 ? -3.206 9.787 8.051 1.00 90.75 104 ARG A C 1
ATOM 855 O O . ARG A 1 104 ? -2.902 10.507 8.995 1.00 90.75 104 ARG A O 1
ATOM 862 N N . LEU A 1 105 ? -2.881 8.497 7.961 1.00 87.31 105 LEU A N 1
ATOM 863 C CA . LEU A 1 105 ? -2.069 7.793 8.960 1.00 87.31 105 LEU A CA 1
ATOM 864 C C . LEU A 1 105 ? -0.579 7.938 8.678 1.00 87.31 105 LEU A C 1
ATOM 866 O O . LEU A 1 105 ? 0.181 8.290 9.570 1.00 87.31 105 LEU A O 1
ATOM 870 N N . LEU A 1 106 ? -0.167 7.677 7.437 1.00 88.38 106 LEU A N 1
ATOM 871 C CA . LEU A 1 106 ? 1.234 7.766 7.041 1.00 88.38 106 LEU A CA 1
ATOM 872 C C . LEU A 1 106 ? 1.375 8.224 5.593 1.00 88.38 106 LEU A C 1
ATOM 874 O O . LEU A 1 106 ? 0.477 8.067 4.763 1.00 88.38 106 LEU A O 1
ATOM 878 N N . GLU A 1 107 ? 2.529 8.807 5.310 1.00 88.19 107 GLU A N 1
ATOM 879 C CA . GLU A 1 107 ? 2.947 9.213 3.979 1.00 88.19 107 GLU A CA 1
ATOM 880 C C . GLU A 1 107 ? 4.385 8.751 3.787 1.00 88.19 107 GLU A C 1
ATOM 882 O O . GLU A 1 107 ? 5.284 9.208 4.491 1.00 88.19 107 GLU A O 1
ATOM 887 N N . LEU A 1 108 ? 4.591 7.851 2.831 1.00 85.62 108 LEU A N 1
ATOM 888 C CA . LEU A 1 108 ? 5.904 7.345 2.474 1.00 85.62 108 LEU A CA 1
ATOM 889 C C . LEU A 1 108 ? 6.324 7.943 1.132 1.00 85.62 108 LEU A C 1
ATOM 891 O O . LEU A 1 108 ? 5.584 7.897 0.145 1.00 85.62 108 LEU A O 1
ATOM 895 N N . LYS A 1 1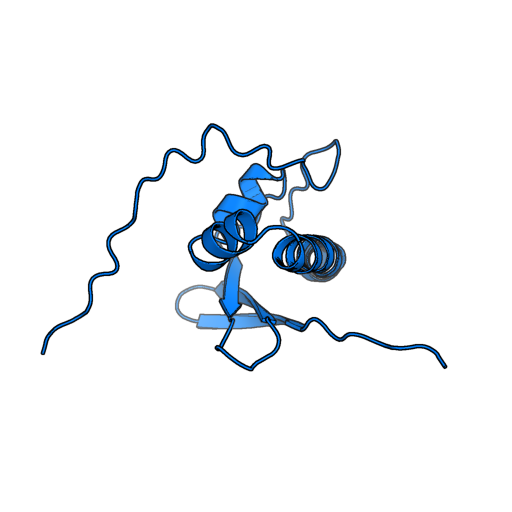09 ? 7.524 8.518 1.096 1.00 81.50 109 LYS A N 1
ATOM 896 C CA . LYS A 1 109 ? 8.144 9.067 -0.111 1.00 81.50 109 LYS A CA 1
ATOM 897 C C . LYS A 1 109 ? 9.477 8.386 -0.323 1.00 81.50 109 LYS A C 1
ATOM 899 O O . LYS A 1 109 ? 10.297 8.361 0.590 1.00 81.50 109 LYS A O 1
ATOM 904 N N . LEU A 1 110 ? 9.718 7.906 -1.538 1.00 70.62 110 LEU A N 1
ATOM 905 C CA . LEU A 1 110 ? 11.018 7.336 -1.852 1.00 70.62 110 LEU A CA 1
ATOM 906 C C . LEU A 1 110 ? 12.060 8.454 -2.024 1.00 70.62 110 LEU A C 1
ATOM 908 O O . LEU A 1 110 ? 12.014 9.242 -2.979 1.00 70.62 110 LEU A O 1
ATOM 912 N N . VAL A 1 111 ? 13.013 8.516 -1.099 1.00 68.38 111 VAL A N 1
ATOM 913 C CA . VAL A 1 111 ? 14.193 9.382 -1.177 1.00 68.38 111 VAL A CA 1
ATOM 914 C C . VAL A 1 111 ? 15.414 8.525 -1.502 1.00 68.38 111 VAL A C 1
ATOM 916 O O . VAL A 1 111 ? 15.687 7.544 -0.824 1.00 68.38 111 VAL A O 1
ATOM 919 N N . MET A 1 112 ? 16.139 8.879 -2.565 1.00 62.69 112 MET A N 1
ATOM 920 C CA . MET A 1 112 ? 17.477 8.327 -2.799 1.00 62.69 112 MET A CA 1
ATOM 921 C C . MET A 1 112 ? 18.451 9.151 -1.970 1.00 62.69 112 MET A C 1
ATOM 923 O O . MET A 1 112 ? 18.483 10.374 -2.123 1.00 62.69 112 MET A O 1
ATOM 927 N N . VAL A 1 113 ? 19.232 8.482 -1.129 1.00 63.97 113 VAL A N 1
ATOM 928 C CA . VAL A 1 113 ? 20.360 9.080 -0.418 1.00 63.97 113 VAL A CA 1
ATOM 929 C C . VAL A 1 113 ? 21.628 8.558 -1.083 1.00 63.97 113 VAL A C 1
ATOM 931 O O . VAL A 1 113 ? 21.825 7.350 -1.163 1.00 63.97 113 VAL A O 1
ATOM 934 N N . ALA A 1 114 ? 22.462 9.457 -1.600 1.00 50.91 114 ALA A N 1
ATOM 935 C CA . ALA A 1 114 ? 23.831 9.121 -1.965 1.00 50.91 114 ALA A CA 1
ATOM 936 C C . ALA A 1 114 ? 24.698 9.414 -0.737 1.00 50.91 114 ALA A C 1
ATOM 938 O O . ALA A 1 114 ? 24.773 10.564 -0.306 1.00 50.91 114 ALA A O 1
ATOM 939 N N . ALA A 1 115 ? 25.284 8.378 -0.137 1.00 52.88 115 ALA A N 1
ATOM 940 C CA . ALA A 1 115 ? 26.364 8.567 0.822 1.00 52.88 115 ALA A CA 1
ATOM 941 C C . ALA A 1 115 ? 27.622 8.954 0.029 1.00 52.88 115 ALA A C 1
ATOM 943 O O . ALA A 1 115 ? 27.927 8.306 -0.974 1.00 52.88 115 ALA A O 1
ATOM 944 N N . THR A 1 116 ? 28.272 10.045 0.434 1.00 48.50 116 THR A N 1
ATOM 945 C CA . THR A 1 116 ? 29.548 10.504 -0.133 1.00 48.50 116 THR A CA 1
ATOM 946 C C . THR A 1 116 ? 30.733 9.924 0.616 1.00 48.50 116 THR A C 1
ATOM 948 O O . THR A 1 116 ? 30.538 9.484 1.771 1.00 48.50 116 THR A O 1
#

Sequence (116 aa):
MRGLTKKKKNIALLDYDLTRFDEQDIILESEAQIQEFLPDILGQALARTWVDKRFLDAFYDQPKEILERAGVFLPKTISVEFIKKDKERPKVIVYQKKGSKSTRLLELKLVMVAAT